Protein AF-A0A1G0FR93-F1 (afdb_monomer_lite)

Structure (mmCIF, N/CA/C/O backbone):
data_AF-A0A1G0FR93-F1
#
_entry.id   AF-A0A1G0FR93-F1
#
loop_
_atom_site.group_PDB
_atom_site.id
_atom_site.type_symbol
_atom_site.label_atom_id
_atom_site.label_alt_id
_atom_site.label_comp_id
_atom_site.label_asym_id
_atom_site.label_entity_id
_atom_site.label_seq_id
_atom_site.pdbx_PDB_ins_code
_atom_site.Cartn_x
_atom_site.Cartn_y
_atom_site.Cartn_z
_atom_site.occupancy
_atom_site.B_iso_or_equiv
_atom_site.auth_seq_id
_atom_site.auth_comp_id
_atom_site.auth_asym_id
_atom_site.auth_atom_id
_atom_site.pdbx_PDB_model_num
ATOM 1 N N . MET A 1 1 ? 31.145 -9.064 12.337 1.00 62.78 1 MET A N 1
ATOM 2 C CA . MET A 1 1 ? 29.944 -9.899 12.075 1.00 62.78 1 MET A CA 1
ATOM 3 C C . MET A 1 1 ? 29.143 -10.214 13.335 1.00 62.78 1 MET A C 1
ATOM 5 O O . MET A 1 1 ? 27.948 -9.971 13.305 1.00 62.78 1 MET A O 1
ATOM 9 N N . ARG A 1 2 ? 29.750 -10.694 14.437 1.00 75.44 2 ARG A N 1
ATOM 10 C CA . ARG A 1 2 ? 29.011 -10.956 15.695 1.00 75.44 2 ARG A CA 1
ATOM 11 C C . ARG A 1 2 ? 28.357 -9.707 16.305 1.00 75.44 2 ARG A C 1
ATOM 13 O O . ARG A 1 2 ? 27.237 -9.798 16.772 1.00 75.44 2 ARG A O 1
ATOM 20 N N . GLU A 1 3 ? 29.014 -8.553 16.221 1.00 90.69 3 GLU A N 1
ATOM 21 C CA . GLU A 1 3 ? 28.484 -7.273 16.723 1.00 90.69 3 GLU A CA 1
ATOM 22 C C . GLU A 1 3 ? 27.235 -6.800 15.961 1.00 90.69 3 GLU A C 1
ATOM 24 O O . GLU A 1 3 ? 26.210 -6.524 16.567 1.00 90.69 3 GLU A O 1
ATOM 29 N N . VAL A 1 4 ? 27.268 -6.798 14.623 1.00 89.69 4 VAL A N 1
ATOM 30 C CA . VAL A 1 4 ? 26.094 -6.432 13.804 1.00 89.69 4 VAL A CA 1
ATOM 31 C C . VAL A 1 4 ? 24.931 -7.404 14.034 1.00 89.69 4 VAL A C 1
ATOM 33 O O . VAL A 1 4 ? 23.785 -6.974 14.082 1.00 89.69 4 VAL A O 1
ATOM 36 N N . ALA A 1 5 ? 25.212 -8.698 14.222 1.00 90.56 5 ALA A N 1
ATOM 37 C CA . ALA A 1 5 ? 24.184 -9.672 14.592 1.00 90.56 5 ALA A CA 1
ATOM 38 C C . ALA A 1 5 ? 23.554 -9.342 15.958 1.00 90.56 5 ALA A C 1
ATOM 40 O O . ALA A 1 5 ? 22.337 -9.266 16.053 1.00 90.56 5 ALA A O 1
ATOM 41 N N . GLN A 1 6 ? 24.366 -9.023 16.972 1.00 92.88 6 GLN A N 1
ATOM 42 C CA . GLN A 1 6 ? 23.872 -8.585 18.285 1.00 92.88 6 GLN A CA 1
ATOM 43 C C . GLN A 1 6 ? 23.027 -7.307 18.198 1.00 92.88 6 GLN A C 1
ATOM 45 O O . GLN A 1 6 ? 22.008 -7.206 18.871 1.00 92.88 6 GLN A O 1
ATOM 50 N N . MET A 1 7 ? 23.406 -6.346 17.348 1.00 91.50 7 MET A N 1
ATOM 51 C CA . MET A 1 7 ? 22.608 -5.137 17.113 1.00 91.50 7 MET A CA 1
ATOM 52 C C . MET A 1 7 ? 21.258 -5.454 16.456 1.00 91.50 7 MET A C 1
ATOM 54 O O . MET A 1 7 ? 20.257 -4.822 16.780 1.00 91.50 7 MET A O 1
ATOM 58 N N . LEU A 1 8 ? 21.211 -6.427 15.539 1.00 92.38 8 LEU A N 1
ATOM 59 C CA . LEU A 1 8 ? 19.962 -6.886 14.926 1.00 92.38 8 LEU A CA 1
ATOM 60 C C . LEU A 1 8 ? 19.073 -7.627 15.935 1.00 92.38 8 LEU A C 1
ATOM 62 O O . LEU A 1 8 ? 17.860 -7.420 15.921 1.00 92.38 8 LEU A O 1
ATOM 66 N N . ASP A 1 9 ? 19.660 -8.417 16.836 1.00 92.56 9 ASP A N 1
ATOM 67 C CA . ASP A 1 9 ? 18.933 -9.087 17.921 1.00 92.56 9 ASP A CA 1
ATOM 68 C C . ASP A 1 9 ? 18.358 -8.063 18.915 1.00 92.56 9 ASP A C 1
ATOM 70 O O . ASP A 1 9 ? 17.181 -8.120 19.268 1.00 92.56 9 ASP A O 1
ATOM 74 N N . GLN A 1 10 ? 19.153 -7.059 19.301 1.00 93.69 10 GLN A N 1
ATOM 75 C CA . GLN A 1 10 ? 18.692 -5.933 20.120 1.00 93.69 10 GLN A CA 1
ATOM 76 C C . GLN A 1 10 ? 17.578 -5.143 19.428 1.00 93.69 10 GLN A C 1
ATOM 78 O O . GLN A 1 10 ? 16.599 -4.765 20.068 1.00 93.69 10 GLN A O 1
ATOM 83 N N . LEU A 1 11 ? 17.697 -4.904 18.120 1.00 92.94 11 LEU A N 1
ATOM 84 C CA . LEU A 1 11 ? 16.656 -4.242 17.342 1.00 92.94 11 LEU A CA 1
ATOM 85 C C . LEU A 1 11 ? 15.359 -5.065 17.349 1.00 92.94 11 LEU A C 1
ATOM 87 O O . LEU A 1 11 ? 14.284 -4.499 17.537 1.00 92.94 11 LEU A O 1
ATOM 91 N N . ALA A 1 12 ? 15.442 -6.387 17.181 1.00 93.19 12 ALA A N 1
ATOM 92 C CA . ALA A 1 12 ? 14.279 -7.269 17.230 1.00 93.19 12 ALA A CA 1
ATOM 93 C C . ALA A 1 12 ? 13.577 -7.223 18.598 1.00 93.19 12 ALA A C 1
ATOM 95 O O . ALA A 1 12 ? 12.352 -7.107 18.650 1.00 93.19 12 ALA A O 1
ATOM 96 N N . GLU A 1 13 ? 14.351 -7.235 19.683 1.00 94.31 13 GLU A N 1
ATOM 97 C CA . GLU A 1 13 ? 13.846 -7.121 21.052 1.00 94.31 13 GLU A CA 1
ATOM 98 C C . GLU A 1 13 ? 13.152 -5.770 21.295 1.00 94.31 13 GLU A C 1
ATOM 100 O O . GLU A 1 13 ? 12.023 -5.725 21.780 1.00 94.31 13 GLU A O 1
ATOM 105 N N . LEU A 1 14 ? 13.753 -4.657 20.860 1.00 95.44 14 LEU A N 1
ATOM 106 C CA . LEU A 1 14 ? 13.131 -3.328 20.954 1.00 95.44 14 LEU A CA 1
ATOM 107 C C . LEU A 1 14 ? 11.819 -3.240 20.161 1.00 95.44 14 LEU A C 1
ATOM 109 O O . LEU A 1 14 ? 10.853 -2.615 20.607 1.00 95.44 14 LEU A O 1
ATOM 113 N N . HIS A 1 15 ? 11.760 -3.876 18.989 1.00 93.44 15 HIS A N 1
ATOM 114 C CA . HIS A 1 15 ? 10.525 -3.973 18.217 1.00 93.44 15 HIS A CA 1
ATOM 115 C C . HIS A 1 15 ? 9.445 -4.770 18.964 1.00 93.44 15 HIS A C 1
ATOM 117 O O . HIS A 1 15 ? 8.297 -4.324 18.992 1.00 93.44 15 HIS A O 1
ATOM 123 N N . ALA A 1 16 ? 9.799 -5.892 19.598 1.00 93.88 16 ALA A N 1
ATOM 124 C CA . ALA A 1 16 ? 8.873 -6.700 20.391 1.00 93.88 16 ALA A CA 1
ATOM 125 C C . ALA A 1 16 ? 8.358 -5.943 21.628 1.00 93.88 16 ALA A C 1
ATOM 127 O O . ALA A 1 16 ? 7.154 -5.922 21.879 1.00 93.88 16 ALA A O 1
ATOM 128 N N . GLN A 1 17 ? 9.240 -5.244 22.348 1.00 94.56 17 GLN A N 1
ATOM 129 C CA . GLN A 1 17 ? 8.864 -4.400 23.487 1.00 94.56 17 GLN A CA 1
ATOM 130 C C . GLN A 1 17 ? 7.883 -3.300 23.079 1.00 94.56 17 GLN A C 1
ATOM 132 O O . GLN A 1 17 ? 6.877 -3.076 23.750 1.00 94.56 17 GLN A O 1
ATOM 137 N N . ARG A 1 18 ? 8.133 -2.634 21.946 1.00 95.56 18 ARG A N 1
ATOM 138 C CA . ARG A 1 18 ? 7.221 -1.614 21.418 1.00 95.56 18 ARG A CA 1
ATOM 139 C C . ARG A 1 18 ? 5.852 -2.199 21.066 1.00 95.56 18 ARG A C 1
ATOM 141 O O . ARG A 1 18 ? 4.838 -1.565 21.340 1.00 95.56 18 ARG A O 1
ATOM 148 N N . GLU A 1 19 ? 5.821 -3.379 20.449 1.00 94.44 19 GLU A N 1
ATOM 149 C CA . GLU A 1 19 ? 4.574 -4.079 20.113 1.00 94.44 19 GLU A CA 1
ATOM 150 C C . GLU A 1 19 ? 3.780 -4.450 21.376 1.00 94.44 19 GLU A C 1
ATOM 152 O O . GLU A 1 19 ? 2.570 -4.225 21.414 1.00 94.44 19 GLU A O 1
ATOM 157 N N . ALA A 1 20 ? 4.451 -4.925 22.430 1.00 94.94 20 ALA A N 1
ATOM 158 C CA . ALA A 1 20 ? 3.821 -5.221 23.717 1.00 94.94 20 ALA A CA 1
ATOM 159 C C . ALA A 1 20 ? 3.223 -3.965 24.374 1.00 94.94 20 ALA A C 1
ATOM 161 O O . ALA A 1 20 ? 2.045 -3.962 24.733 1.00 94.94 20 ALA A O 1
ATOM 162 N N . LEU A 1 21 ? 3.994 -2.875 24.452 1.00 95.56 21 LEU A N 1
ATOM 163 C CA . LEU A 1 21 ? 3.539 -1.604 25.029 1.00 95.56 21 LEU A CA 1
ATOM 164 C C . LEU A 1 21 ? 2.344 -1.012 24.273 1.00 95.56 21 LEU A C 1
ATOM 166 O O . LEU A 1 21 ? 1.405 -0.506 24.890 1.00 95.56 21 LEU A O 1
ATOM 170 N N . GLU A 1 22 ? 2.349 -1.077 22.940 1.00 94.31 22 GLU A N 1
ATOM 171 C CA . GLU A 1 22 ? 1.212 -0.607 22.145 1.00 94.31 22 GLU A CA 1
ATOM 172 C C . GLU A 1 22 ? -0.022 -1.499 22.358 1.00 94.31 22 GLU A C 1
ATOM 174 O O . GLU A 1 22 ? -1.134 -0.981 22.463 1.00 94.31 22 GLU A O 1
ATOM 179 N N . GLY A 1 23 ? 0.159 -2.815 22.510 1.00 93.38 23 GLY A N 1
ATOM 180 C CA . GLY A 1 23 ? -0.915 -3.739 22.878 1.00 93.38 23 GLY A CA 1
ATOM 181 C C . GLY A 1 23 ? -1.528 -3.432 24.251 1.00 93.38 23 GLY A C 1
ATOM 182 O O . GLY A 1 23 ? -2.751 -3.339 24.374 1.00 93.38 23 GLY A O 1
ATOM 183 N N . GLU A 1 24 ? -0.698 -3.204 25.272 1.00 94.62 24 GLU A N 1
ATOM 184 C CA . GLU A 1 24 ? -1.144 -2.823 26.621 1.00 94.62 24 GLU A CA 1
ATOM 185 C C . GLU A 1 24 ? -1.909 -1.498 26.613 1.00 94.62 24 GLU A C 1
ATOM 187 O O . GLU A 1 24 ? -3.010 -1.396 27.163 1.00 94.62 24 GLU A O 1
ATOM 192 N N . LYS A 1 25 ? -1.366 -0.489 25.929 1.00 93.50 25 LYS A N 1
ATOM 193 C CA . LYS A 1 25 ? -2.025 0.804 25.740 1.00 93.50 25 LYS A CA 1
ATOM 194 C C . LYS A 1 25 ? -3.393 0.636 25.075 1.00 93.50 25 LYS A C 1
ATOM 196 O O . LYS A 1 25 ? -4.371 1.202 25.559 1.00 93.50 25 LYS A O 1
ATOM 201 N N . GLN A 1 26 ? -3.493 -0.148 24.001 1.00 91.50 26 GLN A N 1
ATOM 202 C CA . GLN A 1 26 ? -4.771 -0.407 23.330 1.00 91.50 26 GLN A CA 1
ATOM 203 C C . GLN A 1 26 ? -5.771 -1.122 24.246 1.00 91.50 26 GLN A C 1
ATOM 205 O O . GLN A 1 26 ? -6.953 -0.776 24.240 1.00 91.50 26 GLN A O 1
ATOM 210 N N . ALA A 1 27 ? -5.321 -2.073 25.068 1.00 91.56 27 ALA A N 1
ATOM 211 C CA . ALA A 1 27 ? -6.174 -2.742 26.048 1.00 91.56 27 ALA A CA 1
ATOM 212 C C . ALA A 1 27 ? -6.704 -1.767 27.116 1.00 91.56 27 ALA A C 1
ATOM 214 O O . ALA A 1 27 ? -7.893 -1.795 27.442 1.00 91.56 27 ALA A O 1
ATOM 215 N N . LEU A 1 28 ? -5.853 -0.866 27.621 1.00 93.12 28 LEU A N 1
ATOM 216 C CA . LEU A 1 28 ? -6.254 0.179 28.568 1.00 93.12 28 LEU A CA 1
ATOM 217 C C . LEU A 1 28 ? -7.256 1.159 27.953 1.00 93.12 28 LEU A C 1
ATOM 219 O O . LEU A 1 28 ? -8.252 1.484 28.597 1.00 93.12 28 LEU A O 1
ATOM 223 N N . VAL A 1 29 ? -7.039 1.579 26.704 1.00 89.69 29 VAL A N 1
ATOM 224 C CA . VAL A 1 29 ? -7.983 2.436 25.969 1.00 89.69 29 VAL A CA 1
ATOM 225 C C . VAL A 1 29 ? -9.336 1.744 25.829 1.00 89.69 29 VAL A C 1
ATOM 227 O O . VAL A 1 29 ? -10.352 2.333 26.183 1.00 89.69 29 VAL A O 1
ATOM 230 N N . ARG A 1 30 ? -9.364 0.477 25.398 1.00 86.19 30 ARG A N 1
ATOM 231 C CA . ARG A 1 30 ? -10.615 -0.292 25.276 1.00 86.19 30 ARG A CA 1
ATOM 232 C C . ARG A 1 30 ? -11.353 -0.414 26.606 1.00 86.19 30 ARG A C 1
ATOM 234 O O . ARG A 1 30 ? -12.569 -0.303 26.632 1.00 86.19 30 ARG A O 1
ATOM 241 N N . ARG A 1 31 ? -10.629 -0.608 27.712 1.00 88.00 31 ARG A N 1
ATOM 242 C CA . ARG A 1 31 ? -11.224 -0.663 29.056 1.00 88.00 31 ARG A CA 1
ATOM 243 C C . ARG A 1 31 ? -11.760 0.694 29.522 1.00 88.00 31 ARG A C 1
ATOM 245 O O . ARG A 1 31 ? -12.711 0.729 30.296 1.00 88.00 31 ARG A O 1
ATOM 252 N N . ALA A 1 32 ? -11.134 1.791 29.101 1.00 90.44 32 ALA A N 1
ATOM 253 C CA . ALA A 1 32 ? -11.545 3.144 29.465 1.00 90.44 32 ALA A CA 1
ATOM 254 C C . ALA A 1 32 ? -12.802 3.612 28.714 1.00 90.44 32 ALA A C 1
ATOM 256 O O . ALA A 1 32 ? -13.482 4.515 29.195 1.00 90.44 32 ALA A O 1
ATOM 257 N N . ILE A 1 33 ? -13.116 3.015 27.559 1.00 88.44 33 ILE A N 1
ATOM 258 C CA . ILE A 1 33 ? -14.314 3.331 26.777 1.00 88.44 3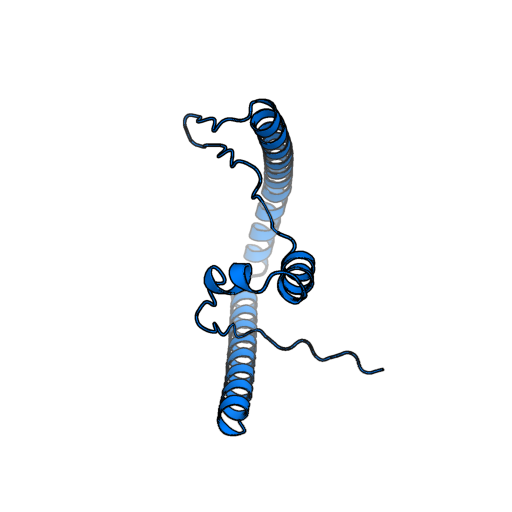3 ILE A CA 1
ATOM 259 C C . ILE A 1 33 ? -15.526 2.610 27.395 1.00 88.44 33 ILE A C 1
ATOM 261 O O . ILE A 1 33 ? -15.551 1.379 27.435 1.00 88.44 33 ILE A O 1
ATOM 265 N N . PRO A 1 34 ? -16.559 3.336 27.865 1.00 91.38 34 PRO A N 1
ATOM 266 C CA . PRO A 1 34 ? -17.794 2.714 28.330 1.00 91.38 34 PRO A CA 1
ATOM 267 C C . PRO A 1 34 ? -18.505 1.953 27.197 1.00 91.38 34 PRO A C 1
ATOM 269 O O . PRO A 1 34 ? -18.484 2.417 26.053 1.00 91.38 34 PRO A O 1
ATOM 272 N N . PRO A 1 35 ? -19.210 0.845 27.492 1.00 85.25 35 PRO A N 1
ATOM 273 C CA . PRO A 1 35 ? -19.868 0.023 26.472 1.00 85.25 35 PRO A CA 1
ATOM 274 C C . PRO A 1 35 ? -20.901 0.800 25.642 1.00 85.25 35 PRO A C 1
ATOM 276 O O . PRO A 1 35 ? -21.045 0.547 24.452 1.00 85.25 35 PRO A O 1
ATOM 279 N N . GLU A 1 36 ? -21.570 1.796 26.232 1.00 86.62 36 GLU A N 1
ATOM 280 C CA . GLU A 1 36 ? -22.512 2.669 25.516 1.00 86.62 36 GLU A CA 1
ATOM 281 C C . GLU A 1 36 ? -21.833 3.538 24.449 1.00 86.62 36 GLU A C 1
ATOM 283 O O . GLU A 1 36 ? -22.416 3.813 23.403 1.00 86.62 36 GLU A O 1
ATOM 288 N N . ILE A 1 37 ? -20.599 3.980 24.703 1.00 88.69 37 ILE A N 1
ATOM 289 C CA . ILE A 1 37 ? -19.829 4.775 23.743 1.00 88.69 37 ILE A CA 1
ATOM 290 C C . ILE A 1 37 ? -19.273 3.871 22.646 1.00 88.69 37 ILE A C 1
ATOM 292 O O . ILE A 1 37 ? -19.312 4.260 21.483 1.00 88.69 37 ILE A O 1
ATOM 296 N N . GLN A 1 38 ? -18.830 2.658 22.991 1.00 87.25 38 GLN A N 1
ATOM 297 C CA . GLN A 1 38 ? -18.402 1.674 21.996 1.00 87.25 38 GLN A CA 1
ATOM 298 C C . GLN A 1 38 ? -19.546 1.316 21.037 1.00 87.25 38 GLN A C 1
ATOM 300 O O . GLN A 1 38 ? -19.345 1.359 19.832 1.00 87.25 38 GLN A O 1
ATOM 305 N N . ALA A 1 39 ? -20.757 1.081 21.551 1.00 88.06 39 ALA A N 1
ATOM 306 C CA . ALA A 1 39 ? -21.925 0.804 20.714 1.00 88.06 39 ALA A CA 1
ATOM 307 C C . ALA A 1 39 ? -22.233 1.955 19.738 1.00 88.06 39 ALA A C 1
ATOM 309 O O . ALA A 1 39 ? -22.467 1.719 18.559 1.00 88.06 39 ALA A O 1
ATOM 310 N N . ARG A 1 40 ? -22.151 3.214 20.196 1.00 89.19 40 ARG A N 1
ATOM 311 C CA . ARG A 1 40 ? -22.326 4.382 19.312 1.00 89.19 40 ARG A CA 1
ATOM 312 C C . ARG A 1 40 ? -21.242 4.480 18.239 1.00 89.19 40 ARG A C 1
ATOM 314 O O . ARG A 1 40 ? -21.535 4.926 17.136 1.00 89.19 40 ARG A O 1
ATOM 321 N N . LEU A 1 41 ? -20.000 4.116 18.559 1.00 86.69 41 LEU A N 1
ATOM 322 C CA . LEU A 1 41 ? -18.912 4.075 17.579 1.00 86.69 41 LEU A CA 1
ATOM 323 C C . LEU A 1 41 ? -19.147 2.972 16.544 1.00 86.69 41 LEU A C 1
ATOM 325 O O . LEU A 1 41 ? -18.981 3.229 15.357 1.00 86.69 41 LEU A O 1
ATOM 329 N N . ASP A 1 42 ? -19.586 1.792 16.981 1.00 87.88 42 ASP A N 1
ATOM 330 C CA . ASP A 1 42 ? -19.887 0.665 16.097 1.00 87.88 42 ASP A CA 1
ATOM 331 C C . ASP A 1 42 ? -21.068 0.989 15.158 1.00 87.88 42 ASP A C 1
ATOM 333 O O . ASP A 1 42 ? -21.007 0.681 13.968 1.00 87.88 42 ASP A O 1
ATOM 337 N N . ASP A 1 43 ? -22.102 1.682 15.652 1.00 88.88 43 ASP A N 1
ATOM 338 C CA . ASP A 1 43 ? -23.232 2.156 14.840 1.00 88.88 43 ASP A CA 1
ATOM 339 C C . ASP A 1 43 ? -22.784 3.158 13.759 1.00 88.88 43 ASP A C 1
ATOM 341 O O . ASP A 1 43 ? -23.200 3.065 12.601 1.00 88.88 43 ASP A O 1
ATOM 345 N N . ILE A 1 44 ? -21.903 4.102 14.116 1.00 88.38 44 ILE A N 1
ATOM 346 C CA . ILE A 1 44 ? -21.317 5.061 13.166 1.00 88.38 44 ILE A CA 1
ATOM 347 C C . ILE A 1 44 ? -20.471 4.316 12.128 1.00 88.38 44 ILE A C 1
ATOM 349 O O . ILE A 1 44 ? -20.622 4.541 10.928 1.00 88.38 44 ILE A O 1
ATOM 353 N N . GLU A 1 45 ? -19.603 3.404 12.558 1.00 87.81 45 GLU A N 1
ATOM 354 C CA . GLU A 1 45 ? -18.762 2.623 11.650 1.00 87.81 45 GLU A CA 1
ATOM 355 C C . GLU A 1 45 ? -19.616 1.789 10.684 1.00 87.81 45 GLU A C 1
ATOM 357 O O . GLU A 1 45 ? -19.314 1.719 9.495 1.00 87.81 45 GLU A O 1
ATOM 362 N N . ALA A 1 46 ? -20.733 1.220 11.144 1.00 86.44 46 ALA A N 1
ATOM 363 C CA . ALA A 1 46 ? -21.669 0.495 10.290 1.00 86.44 46 ALA A CA 1
ATOM 364 C C . ALA A 1 46 ? -22.367 1.413 9.268 1.00 86.44 46 ALA A C 1
ATOM 366 O O . ALA A 1 46 ? -22.480 1.056 8.090 1.00 86.44 46 ALA A O 1
ATOM 367 N N . GLU A 1 47 ? -22.804 2.608 9.682 1.00 85.81 47 GLU A N 1
ATOM 368 C CA . GLU A 1 47 ? -23.455 3.575 8.790 1.00 85.81 47 GLU A CA 1
ATOM 369 C C . GLU A 1 47 ? -22.500 4.080 7.695 1.00 85.81 47 GLU A C 1
ATOM 371 O O . GLU A 1 47 ? -22.878 4.215 6.523 1.00 85.81 47 GLU A O 1
ATOM 376 N N . PHE A 1 48 ? -21.252 4.369 8.066 1.00 87.69 48 PHE A N 1
ATOM 377 C CA . PHE A 1 48 ? -20.265 4.948 7.161 1.00 87.69 48 PHE A CA 1
ATOM 378 C C . PHE A 1 48 ? -19.452 3.898 6.407 1.00 87.69 48 PHE A C 1
ATOM 380 O O . PHE A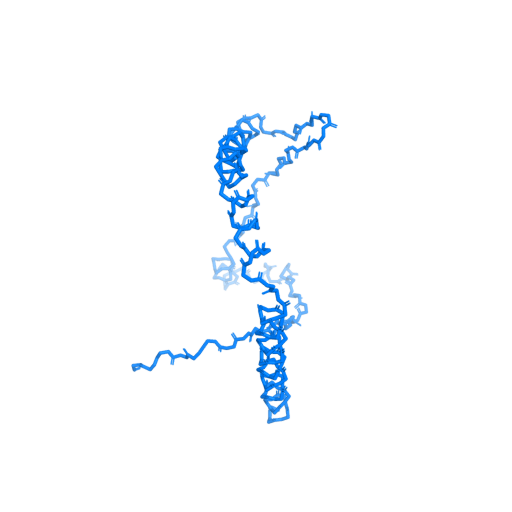 1 48 ? -19.048 4.172 5.279 1.00 87.69 48 PHE A O 1
ATOM 387 N N . GLY A 1 49 ? -19.286 2.689 6.941 1.00 80.31 49 GLY A N 1
ATOM 388 C CA . GLY A 1 49 ? -18.565 1.593 6.297 1.00 80.31 49 GLY A CA 1
ATOM 389 C C . GLY A 1 49 ? -19.179 1.209 4.953 1.00 80.31 49 GLY A C 1
ATOM 390 O O . GLY A 1 49 ? -18.464 1.083 3.960 1.00 80.31 49 GLY A O 1
ATOM 391 N N . GLY A 1 50 ? -20.512 1.132 4.867 1.00 80.62 50 GLY A N 1
ATOM 392 C CA . GLY A 1 50 ? -21.205 0.868 3.599 1.00 80.62 50 GLY A CA 1
ATOM 393 C C . GLY A 1 50 ? -21.030 1.991 2.566 1.00 80.62 50 GLY A C 1
ATOM 394 O O . GLY A 1 50 ? -20.780 1.729 1.388 1.00 80.62 50 GLY A O 1
ATOM 395 N N . LYS A 1 51 ? -21.105 3.255 3.007 1.00 83.81 51 LYS A N 1
ATOM 396 C CA . LYS A 1 51 ? -20.924 4.438 2.141 1.00 83.81 51 LYS A CA 1
ATOM 397 C C . LYS A 1 51 ? -19.474 4.562 1.660 1.00 83.81 51 LYS A C 1
ATOM 399 O O . LYS A 1 51 ? -19.235 4.840 0.485 1.00 83.81 51 LYS A O 1
ATOM 404 N N . ALA A 1 52 ? -18.517 4.314 2.550 1.00 84.25 52 ALA A N 1
ATOM 405 C CA . ALA A 1 52 ? -17.094 4.316 2.252 1.00 84.25 52 ALA A CA 1
ATOM 406 C C . ALA A 1 52 ? -16.726 3.175 1.297 1.00 84.25 52 ALA A C 1
ATOM 408 O O . ALA A 1 52 ? -16.031 3.419 0.319 1.00 84.25 52 ALA A O 1
ATOM 409 N N . ALA A 1 53 ? -17.254 1.964 1.500 1.00 85.75 53 ALA A N 1
ATO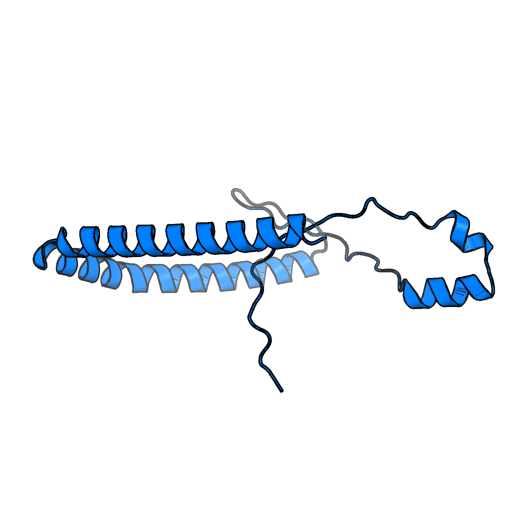M 410 C CA . ALA A 1 53 ? -17.003 0.827 0.614 1.00 85.75 53 ALA A CA 1
ATOM 411 C C . ALA A 1 53 ? -17.466 1.094 -0.830 1.00 85.75 53 ALA A C 1
ATOM 413 O O . ALA A 1 53 ? -16.738 0.801 -1.784 1.00 85.75 53 ALA A O 1
ATOM 414 N N . ALA A 1 54 ? -18.644 1.704 -1.001 1.00 87.44 54 ALA A N 1
ATOM 415 C CA . ALA A 1 54 ? -19.138 2.102 -2.318 1.00 87.44 54 ALA A CA 1
ATOM 416 C C . ALA A 1 54 ? -18.243 3.175 -2.968 1.00 87.44 54 ALA A C 1
ATOM 418 O O . ALA A 1 54 ? -17.913 3.073 -4.150 1.00 87.44 54 ALA A O 1
ATOM 419 N N . ALA A 1 55 ? -17.808 4.180 -2.201 1.00 90.88 55 ALA A N 1
ATOM 420 C CA . ALA A 1 55 ? -16.889 5.206 -2.687 1.00 90.88 55 ALA A CA 1
ATOM 421 C C . ALA A 1 55 ? -15.525 4.618 -3.088 1.00 90.88 55 ALA A C 1
ATOM 423 O O . ALA A 1 55 ? -15.043 4.918 -4.177 1.00 90.88 55 ALA A O 1
ATOM 424 N N . THR A 1 56 ? -14.945 3.736 -2.269 1.00 92.50 56 THR A N 1
ATOM 425 C CA . THR A 1 56 ? -13.684 3.034 -2.561 1.00 92.50 56 THR A CA 1
ATOM 426 C C . THR A 1 56 ? -13.789 2.219 -3.843 1.00 92.50 56 THR A C 1
ATOM 428 O O . THR A 1 56 ? -12.951 2.369 -4.726 1.00 92.50 56 THR A O 1
ATOM 431 N N . THR A 1 57 ? -14.862 1.440 -4.005 1.00 92.56 57 THR A N 1
ATOM 432 C CA . THR A 1 57 ? -15.093 0.644 -5.225 1.00 92.56 57 THR A CA 1
ATOM 433 C C . THR A 1 57 ? -15.151 1.535 -6.470 1.00 92.56 57 THR A C 1
ATOM 435 O O . THR A 1 57 ? -14.540 1.232 -7.495 1.00 92.56 57 THR A O 1
ATOM 438 N N . ASN A 1 58 ? -15.851 2.670 -6.382 1.00 93.94 58 ASN A N 1
ATOM 439 C CA . ASN A 1 58 ? -15.943 3.628 -7.483 1.00 93.94 58 ASN A CA 1
ATOM 440 C C . ASN A 1 58 ? -14.592 4.291 -7.793 1.00 93.94 58 ASN A C 1
ATOM 442 O O . ASN A 1 58 ? -14.266 4.483 -8.965 1.00 93.94 58 ASN A O 1
ATOM 446 N N . ILE A 1 59 ? -13.805 4.625 -6.765 1.00 94.44 59 ILE A N 1
ATOM 447 C CA . ILE A 1 59 ? -12.452 5.176 -6.918 1.00 94.44 59 ILE A CA 1
ATOM 448 C C . ILE A 1 59 ? -11.557 4.165 -7.633 1.00 94.44 59 ILE A C 1
ATOM 450 O O . ILE A 1 59 ? -10.950 4.511 -8.640 1.00 94.44 59 ILE A O 1
ATOM 454 N N . GLU A 1 60 ? -11.520 2.914 -7.178 1.00 94.44 60 GLU A N 1
ATOM 455 C CA . GLU A 1 60 ? -10.695 1.862 -7.778 1.00 94.44 60 GLU A CA 1
ATOM 456 C C . GLU A 1 60 ? -11.067 1.604 -9.244 1.00 94.44 60 GLU A C 1
ATOM 458 O O . GLU A 1 60 ? -10.190 1.529 -10.111 1.00 94.44 60 GLU A O 1
ATOM 463 N N . ALA A 1 61 ? -12.367 1.534 -9.549 1.00 95.12 61 ALA A N 1
ATOM 464 C CA . ALA A 1 61 ? -12.857 1.369 -10.915 1.00 95.12 61 ALA A CA 1
ATOM 465 C C . ALA A 1 61 ? -12.467 2.555 -11.817 1.00 95.12 61 ALA A C 1
ATOM 467 O O . ALA A 1 61 ? -12.037 2.367 -12.964 1.00 95.12 61 ALA A O 1
ATOM 468 N N . LEU A 1 62 ? -12.579 3.782 -11.301 1.00 95.56 62 LEU A N 1
ATOM 469 C CA . LEU A 1 62 ? -12.191 4.987 -12.025 1.00 95.56 62 LEU A CA 1
ATOM 470 C C . LEU A 1 62 ? -10.673 5.055 -12.226 1.00 95.56 62 LEU A C 1
ATOM 472 O O . LEU A 1 62 ? -10.221 5.346 -13.330 1.00 95.56 62 LEU A O 1
ATOM 476 N N . GLU A 1 63 ? -9.872 4.727 -11.214 1.00 94.50 63 GLU A N 1
ATOM 477 C CA . GLU A 1 63 ? -8.415 4.670 -11.326 1.00 94.50 63 GLU A CA 1
ATOM 478 C C . GLU A 1 63 ? -7.952 3.631 -12.348 1.00 94.50 63 GLU A C 1
ATOM 480 O O . GLU A 1 63 ? -7.043 3.904 -13.133 1.00 94.50 63 GLU A O 1
ATOM 485 N N . ALA A 1 64 ? -8.567 2.446 -12.369 1.00 93.75 64 ALA A N 1
ATOM 486 C CA . ALA A 1 64 ? -8.269 1.419 -13.364 1.00 93.75 64 ALA A CA 1
ATOM 487 C C . ALA A 1 64 ? -8.581 1.907 -14.789 1.00 93.75 64 ALA A C 1
ATOM 489 O O . ALA A 1 64 ? -7.788 1.708 -15.718 1.00 93.75 64 ALA A O 1
ATOM 490 N N . SER A 1 65 ? -9.703 2.612 -14.946 1.00 93.38 65 SER A N 1
ATOM 491 C CA . SER A 1 65 ? -10.108 3.217 -16.216 1.00 93.38 65 SER A CA 1
ATOM 492 C C . SER A 1 65 ? -9.140 4.322 -16.649 1.00 93.38 65 SER A C 1
ATOM 494 O O . SER A 1 65 ? -8.690 4.323 -17.794 1.00 93.38 65 SER A O 1
ATOM 496 N N . ILE A 1 66 ? -8.744 5.211 -15.729 1.00 93.62 66 ILE A N 1
ATOM 497 C CA . ILE A 1 66 ? -7.753 6.269 -15.974 1.00 93.62 66 ILE A CA 1
ATOM 498 C C . ILE A 1 66 ? -6.415 5.654 -16.383 1.00 93.62 66 ILE A C 1
ATOM 500 O O . ILE A 1 66 ? -5.862 6.054 -17.400 1.00 93.62 66 ILE A O 1
ATOM 504 N N . LYS A 1 67 ? -5.912 4.645 -15.658 1.00 91.94 67 LYS A N 1
ATOM 505 C CA . LYS A 1 67 ? -4.654 3.955 -15.999 1.00 91.94 67 LYS A CA 1
ATOM 506 C C . LYS A 1 67 ? -4.699 3.398 -17.422 1.00 91.94 67 LYS A C 1
ATOM 508 O O . LYS A 1 67 ? -3.774 3.630 -18.196 1.00 91.94 67 LYS A O 1
ATOM 513 N N . THR A 1 68 ? -5.787 2.719 -17.783 1.00 92.00 68 THR A N 1
ATOM 514 C CA . THR A 1 68 ? -5.970 2.146 -19.126 1.00 92.00 68 THR A CA 1
ATOM 515 C C . THR A 1 68 ? -6.018 3.235 -20.201 1.00 92.00 68 THR A C 1
ATOM 517 O O . THR A 1 68 ? -5.310 3.144 -21.203 1.00 92.00 68 THR A O 1
ATOM 520 N N . ALA A 1 69 ? -6.794 4.298 -19.976 1.00 90.81 69 ALA A N 1
ATOM 521 C CA . ALA A 1 69 ? -6.920 5.413 -20.910 1.00 90.81 69 ALA A CA 1
ATOM 522 C C . ALA A 1 69 ? -5.602 6.189 -21.078 1.00 90.81 69 ALA A C 1
ATOM 524 O O . ALA A 1 69 ? -5.214 6.504 -22.200 1.00 90.81 69 ALA A O 1
ATOM 525 N N . THR A 1 70 ? -4.875 6.455 -19.991 1.00 91.94 70 THR A N 1
ATOM 526 C CA . THR A 1 70 ? -3.570 7.131 -20.022 1.00 91.94 70 THR A CA 1
ATOM 527 C C . THR A 1 70 ? -2.511 6.282 -20.724 1.00 91.94 70 THR A C 1
ATOM 529 O O . THR A 1 70 ? -1.703 6.819 -21.479 1.00 91.94 70 THR A O 1
ATOM 532 N N . LEU A 1 71 ? -2.524 4.956 -20.540 1.00 91.00 71 LEU A N 1
ATOM 533 C CA . LEU A 1 71 ? -1.646 4.052 -21.289 1.00 91.00 71 LEU A CA 1
ATOM 534 C C . LEU A 1 71 ? -1.945 4.072 -22.792 1.00 91.00 71 LEU A C 1
ATOM 536 O O . LEU A 1 71 ? -1.003 4.110 -23.579 1.00 91.00 71 LEU A O 1
ATOM 540 N N . ALA A 1 72 ? -3.225 4.084 -23.181 1.00 89.69 72 ALA A N 1
ATOM 541 C CA . ALA A 1 72 ? -3.639 4.172 -24.582 1.00 89.69 72 ALA A CA 1
ATOM 542 C C . ALA A 1 72 ? -3.313 5.537 -25.214 1.00 89.69 72 ALA A C 1
ATOM 544 O O . ALA A 1 72 ? -2.935 5.597 -26.380 1.00 89.69 72 ALA A O 1
ATOM 545 N N . HIS A 1 73 ? -3.430 6.623 -24.444 1.00 90.94 73 HIS A N 1
ATOM 546 C CA . HIS A 1 73 ? -3.083 7.971 -24.893 1.00 90.94 73 HIS A CA 1
ATOM 547 C C . HIS A 1 73 ? -1.562 8.161 -25.031 1.00 90.94 73 HIS A C 1
ATOM 549 O O . HIS A 1 73 ? -1.111 8.903 -25.899 1.00 90.94 73 HIS A O 1
ATOM 555 N N . GLY A 1 74 ? -0.759 7.507 -24.187 1.00 89.06 74 GLY A N 1
ATOM 556 C CA . GLY A 1 74 ? 0.702 7.550 -24.290 1.00 89.06 74 GLY A CA 1
ATOM 557 C C . GLY A 1 74 ? 1.351 8.846 -23.793 1.00 89.06 74 GLY A C 1
ATOM 558 O O . GLY A 1 74 ? 2.532 9.066 -24.045 1.00 89.06 74 GLY A O 1
ATOM 559 N N . GLU A 1 75 ? 0.610 9.706 -23.091 1.00 90.06 75 GLU A N 1
ATOM 560 C CA . GLU A 1 75 ? 1.100 10.983 -22.563 1.00 90.06 75 GLU A CA 1
ATOM 561 C C . GLU A 1 75 ? 0.539 11.253 -21.161 1.00 90.06 75 GLU A C 1
ATOM 563 O O . GLU A 1 75 ? -0.451 10.658 -20.735 1.00 90.06 75 GLU A O 1
ATOM 568 N N . THR A 1 76 ? 1.192 12.148 -20.414 1.00 93.12 76 THR A N 1
ATOM 569 C CA . THR A 1 76 ? 0.723 12.552 -19.081 1.00 93.12 76 THR A CA 1
ATOM 570 C C . THR A 1 76 ? -0.519 13.428 -19.199 1.00 93.12 76 THR A C 1
ATOM 572 O O . THR A 1 76 ? -0.483 14.467 -19.855 1.00 93.12 76 THR A O 1
ATOM 575 N N . VAL A 1 77 ? -1.587 13.059 -18.493 1.00 92.69 77 VAL A N 1
ATOM 576 C CA . VAL A 1 77 ? -2.861 13.793 -18.489 1.00 92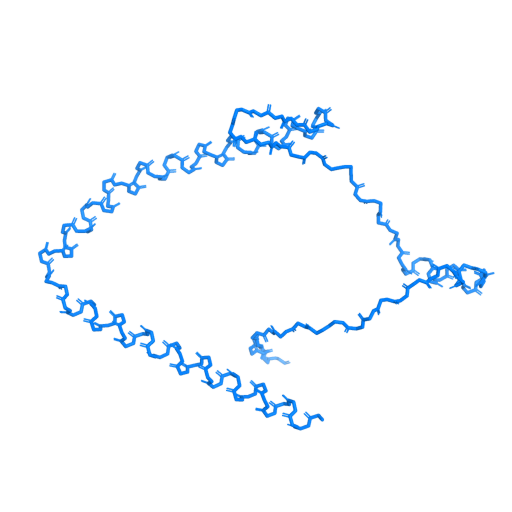.69 77 VAL A CA 1
ATOM 577 C C . VAL A 1 77 ? -3.063 14.463 -17.131 1.00 92.69 77 VAL A C 1
ATOM 579 O O . VAL A 1 77 ? -2.852 13.843 -16.088 1.00 92.69 77 VAL A O 1
ATOM 582 N N . ARG A 1 78 ? -3.481 15.733 -17.125 1.00 94.19 78 ARG A N 1
ATOM 583 C CA . ARG A 1 78 ? -3.747 16.510 -15.904 1.00 94.19 78 ARG A CA 1
ATOM 584 C C . ARG A 1 78 ? -5.219 16.890 -15.809 1.00 94.19 78 ARG A C 1
ATOM 586 O O . ARG A 1 78 ? -5.786 17.404 -16.766 1.00 94.19 78 ARG A O 1
ATOM 593 N N . GLY A 1 79 ? -5.808 16.664 -14.642 1.00 91.81 79 GLY A N 1
ATOM 594 C CA . GLY A 1 79 ? -7.101 17.208 -14.240 1.00 91.81 79 GLY A CA 1
ATOM 595 C C . GLY A 1 79 ? -6.937 18.327 -13.210 1.00 91.81 79 GLY A C 1
ATOM 596 O O . GLY A 1 79 ? -5.825 18.728 -12.873 1.00 91.81 79 GLY A O 1
ATOM 597 N N . ALA A 1 80 ? -8.057 18.813 -12.676 1.00 91.00 80 ALA A N 1
ATOM 598 C CA . ALA A 1 80 ? -8.063 19.919 -11.716 1.00 91.00 80 ALA A CA 1
ATOM 599 C C . ALA A 1 80 ? -7.442 19.566 -10.347 1.00 91.00 80 ALA A C 1
ATOM 601 O O . ALA A 1 80 ? -6.895 20.445 -9.690 1.00 91.00 80 ALA A O 1
ATOM 602 N N . GLY A 1 81 ? -7.520 18.298 -9.920 1.00 90.25 81 GLY A N 1
ATOM 603 C CA . GLY A 1 81 ? -6.999 17.838 -8.621 1.00 90.25 81 GLY A CA 1
ATOM 604 C C . GLY A 1 81 ? -6.010 16.669 -8.681 1.00 90.25 81 GLY A C 1
ATOM 605 O O . GLY A 1 81 ? -5.341 16.393 -7.692 1.00 90.25 81 GLY A O 1
ATOM 606 N N . PHE A 1 82 ? -5.889 15.992 -9.827 1.00 92.94 82 PHE A N 1
ATOM 607 C CA . PHE A 1 82 ? -5.030 14.817 -10.004 1.00 92.94 82 PHE A CA 1
ATOM 608 C C . PHE A 1 82 ? -4.333 14.849 -11.362 1.00 92.94 82 PHE A C 1
ATOM 610 O O . PHE A 1 82 ? -4.825 15.458 -12.311 1.00 92.94 82 PHE A O 1
ATOM 617 N N . GLN A 1 83 ? -3.207 14.148 -11.472 1.00 92.69 83 GLN A N 1
ATOM 618 C CA . GLN A 1 83 ? -2.536 13.903 -12.746 1.00 92.69 83 GLN A CA 1
ATOM 619 C C . GLN A 1 83 ? -2.192 12.422 -12.893 1.00 92.69 83 GLN A C 1
ATOM 621 O O . GLN A 1 83 ? -1.717 11.790 -11.950 1.00 92.69 83 GLN A O 1
ATOM 626 N N . ALA A 1 84 ? -2.406 11.886 -14.090 1.00 92.44 84 ALA A N 1
ATOM 627 C CA . ALA A 1 84 ? -1.981 10.553 -14.476 1.00 92.44 84 ALA A CA 1
ATOM 628 C C . ALA A 1 84 ? -0.668 10.679 -15.254 1.00 92.44 84 ALA A C 1
ATOM 630 O O . ALA A 1 84 ? -0.653 11.114 -16.407 1.00 92.44 84 ALA A O 1
ATOM 631 N N . VAL A 1 85 ? 0.445 10.352 -14.596 1.00 92.50 85 VAL A N 1
ATOM 632 C CA . VAL A 1 85 ? 1.785 10.480 -15.179 1.00 92.50 85 VAL A CA 1
ATOM 633 C C . VAL A 1 85 ? 2.095 9.247 -16.014 1.00 92.50 85 VAL A C 1
ATOM 635 O O . VAL A 1 85 ? 2.297 8.153 -15.482 1.00 92.50 85 VAL A O 1
ATOM 638 N N . TRP A 1 86 ? 2.159 9.436 -17.327 1.00 93.38 86 TRP A N 1
ATOM 639 C CA . TRP A 1 86 ? 2.620 8.399 -18.234 1.00 93.38 86 TRP A CA 1
ATOM 640 C C . TRP A 1 86 ? 4.143 8.395 -18.276 1.00 93.38 86 TRP A C 1
ATOM 642 O O . TRP A 1 86 ? 4.774 9.414 -18.562 1.00 93.38 86 TRP A O 1
ATOM 652 N N . ASN A 1 87 ? 4.730 7.233 -18.009 1.00 87.44 87 ASN A N 1
ATOM 653 C CA . ASN A 1 87 ? 6.157 7.010 -18.154 1.00 87.44 87 ASN A CA 1
ATOM 654 C C . ASN A 1 87 ? 6.378 6.028 -19.295 1.00 8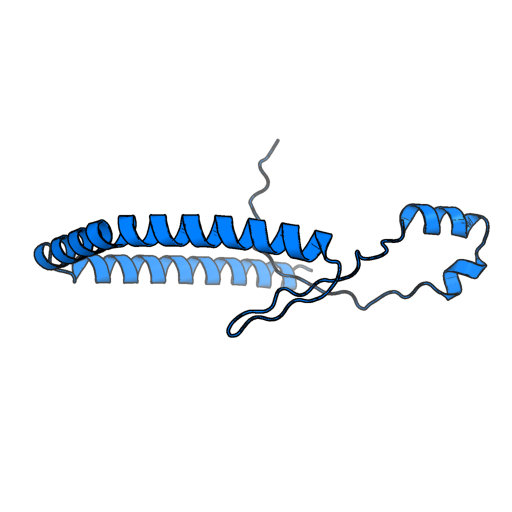7.44 87 ASN A C 1
ATOM 656 O O . ASN A 1 87 ? 5.773 4.954 -19.324 1.00 87.44 87 ASN A O 1
ATOM 660 N N . LYS A 1 88 ? 7.293 6.368 -20.203 1.00 85.81 88 LYS A N 1
ATOM 661 C CA . LYS A 1 88 ? 7.750 5.428 -21.223 1.00 85.81 88 LYS A CA 1
ATOM 662 C C . LYS A 1 88 ? 8.301 4.183 -20.526 1.00 85.81 88 LYS A C 1
ATOM 664 O O . LYS A 1 88 ? 9.104 4.302 -19.598 1.00 85.81 88 LYS A O 1
ATOM 669 N N . GLY A 1 89 ? 7.868 3.004 -20.977 1.00 82.19 89 GLY A N 1
ATOM 670 C CA . GLY A 1 89 ? 8.326 1.725 -20.435 1.00 82.19 89 GLY A CA 1
ATOM 671 C C . GLY A 1 89 ? 9.851 1.688 -20.331 1.00 82.19 89 GLY A C 1
ATOM 672 O O . GLY A 1 89 ? 10.557 2.057 -21.274 1.00 82.19 89 GLY A O 1
ATOM 673 N N . ARG A 1 90 ? 10.364 1.292 -19.162 1.00 81.25 90 ARG A N 1
ATOM 674 C CA . ARG A 1 90 ? 11.805 1.274 -18.911 1.00 81.25 90 ARG A CA 1
ATOM 675 C C . ARG A 1 90 ? 12.457 0.253 -19.835 1.00 81.25 90 ARG A C 1
ATOM 677 O O . ARG A 1 90 ? 12.101 -0.922 -19.805 1.00 81.25 90 ARG A O 1
ATOM 684 N N . GLN A 1 91 ? 13.450 0.689 -20.603 1.00 75.88 91 GLN A N 1
ATOM 685 C CA . GLN A 1 91 ? 14.324 -0.236 -21.310 1.00 75.88 91 GLN A CA 1
ATOM 686 C C . GLN A 1 91 ? 15.155 -0.988 -20.265 1.00 75.88 91 GLN A C 1
ATOM 688 O O . GLN A 1 91 ? 16.033 -0.417 -19.615 1.00 75.88 91 GLN A O 1
ATOM 693 N N . ALA A 1 92 ? 14.811 -2.253 -20.043 1.00 82.50 92 ALA A N 1
ATOM 694 C CA . ALA A 1 92 ? 15.580 -3.157 -19.208 1.00 82.50 92 ALA A CA 1
ATOM 695 C C . ALA A 1 92 ? 16.575 -3.903 -20.098 1.00 82.50 92 ALA A C 1
ATOM 697 O O . ALA A 1 92 ? 16.196 -4.477 -21.116 1.00 82.50 92 ALA A O 1
ATOM 698 N N . TRP A 1 93 ? 17.844 -3.867 -19.716 1.00 82.19 93 TRP A N 1
ATOM 699 C CA . TRP A 1 93 ? 18.880 -4.670 -20.349 1.00 82.19 93 TRP A CA 1
ATOM 700 C C . TRP A 1 93 ? 18.987 -6.003 -19.615 1.00 82.19 93 TRP A C 1
ATOM 702 O O . TRP A 1 93 ? 18.939 -6.032 -18.383 1.00 82.19 93 TRP A O 1
ATOM 712 N N . ASP A 1 94 ? 19.147 -7.096 -20.358 1.00 85.31 94 ASP A N 1
ATOM 713 C CA . ASP A 1 94 ? 19.478 -8.389 -19.767 1.00 85.31 94 ASP A CA 1
ATOM 714 C C . ASP A 1 94 ? 20.953 -8.389 -19.349 1.00 85.31 94 ASP A C 1
ATOM 716 O O . ASP A 1 94 ? 21.854 -8.651 -20.148 1.00 85.31 94 ASP A O 1
ATOM 720 N N . SER A 1 95 ? 21.202 -8.075 -18.077 1.00 85.88 95 SER A N 1
ATOM 721 C CA . SER A 1 95 ? 22.550 -8.044 -17.507 1.00 85.88 95 SER A CA 1
ATOM 722 C C . SER A 1 95 ? 23.273 -9.386 -17.621 1.00 85.88 95 SER A C 1
ATOM 724 O O . SER A 1 95 ? 24.496 -9.400 -17.747 1.00 85.88 95 SER A O 1
ATOM 726 N N . LYS A 1 96 ? 22.548 -10.514 -17.587 1.00 85.12 96 LYS A N 1
ATOM 727 C CA . LYS A 1 96 ? 23.151 -11.846 -17.717 1.00 85.12 96 LYS A CA 1
ATOM 728 C C . LYS A 1 96 ? 23.617 -12.071 -19.151 1.00 85.12 96 LYS A C 1
ATOM 730 O O . LYS A 1 96 ? 24.766 -12.454 -19.353 1.00 85.12 96 LYS A O 1
ATOM 735 N N . GLY A 1 97 ? 22.759 -11.770 -20.125 1.00 88.06 97 GLY A N 1
ATOM 736 C CA . GLY A 1 97 ? 23.104 -11.811 -21.545 1.00 88.06 97 GLY A CA 1
ATOM 737 C C . GLY A 1 97 ? 24.273 -10.887 -21.895 1.00 88.06 97 GLY A C 1
ATOM 738 O O . GLY A 1 97 ? 25.216 -11.317 -22.552 1.00 88.06 97 GLY A O 1
ATOM 739 N N . LEU A 1 98 ? 24.274 -9.651 -21.386 1.00 87.69 98 LEU A N 1
ATOM 740 C CA . LEU A 1 98 ? 25.381 -8.707 -21.587 1.00 87.69 98 LEU A CA 1
ATOM 741 C C . LEU A 1 98 ? 26.694 -9.176 -20.953 1.00 87.69 98 LEU A C 1
ATOM 743 O O . LEU A 1 98 ? 27.758 -8.957 -21.524 1.00 87.69 98 LEU A O 1
ATOM 747 N N . THR A 1 99 ? 26.627 -9.823 -19.789 1.00 86.94 99 THR A N 1
ATOM 748 C CA . THR A 1 99 ? 27.818 -10.372 -19.129 1.00 86.94 99 THR A CA 1
ATOM 749 C C . THR A 1 99 ? 28.385 -11.548 -19.926 1.00 86.94 99 THR A C 1
ATOM 751 O O . THR A 1 99 ? 29.589 -11.595 -20.130 1.00 86.94 99 THR A O 1
ATOM 754 N N . ALA A 1 100 ? 27.538 -12.438 -20.456 1.00 89.31 100 ALA A N 1
ATOM 755 C CA . ALA A 1 100 ? 27.975 -13.521 -21.344 1.00 89.31 100 ALA A CA 1
ATOM 756 C C . ALA A 1 100 ? 28.541 -12.996 -22.680 1.00 89.31 100 ALA A C 1
ATOM 758 O O . ALA A 1 100 ? 29.498 -13.541 -23.219 1.00 89.31 100 ALA A O 1
ATOM 759 N N . TYR A 1 101 ? 27.980 -11.909 -23.219 1.00 90.62 101 TYR A N 1
ATOM 760 C CA . TYR A 1 101 ? 28.516 -11.255 -24.416 1.00 90.62 101 TYR A CA 1
ATOM 761 C C . TYR A 1 101 ? 29.920 -10.680 -24.173 1.00 90.62 101 TYR A C 1
ATOM 763 O O . TYR A 1 101 ? 30.792 -10.795 -25.040 1.00 90.62 101 TYR A O 1
ATOM 771 N N . ALA A 1 102 ? 30.158 -10.136 -22.975 1.00 90.12 102 ALA A N 1
ATOM 772 C CA . ALA A 1 102 ? 31.443 -9.571 -22.578 1.00 90.12 102 ALA A CA 1
ATOM 773 C C . ALA A 1 102 ? 32.598 -10.591 -22.573 1.00 90.12 102 ALA A C 1
ATOM 775 O O . ALA A 1 102 ? 33.744 -10.177 -22.729 1.00 90.12 102 ALA A O 1
ATOM 776 N N . ASP A 1 103 ? 32.320 -11.899 -22.486 1.00 89.94 103 ASP A N 1
ATOM 777 C CA . ASP A 1 103 ? 33.347 -12.949 -22.601 1.00 89.94 103 ASP A CA 1
ATOM 778 C C . ASP A 1 103 ? 34.029 -12.939 -23.981 1.00 89.94 103 ASP A C 1
ATOM 780 O O . ASP A 1 103 ? 35.218 -13.225 -24.106 1.00 89.94 103 ASP A O 1
ATOM 784 N N . SER A 1 104 ? 33.270 -12.585 -25.022 1.00 92.31 104 SER A N 1
ATOM 785 C CA . SER A 1 104 ? 33.755 -12.467 -26.405 1.00 92.31 104 SER A CA 1
ATOM 786 C C . SER A 1 104 ? 34.087 -11.030 -26.820 1.00 92.31 104 SER A C 1
ATOM 788 O O . SER A 1 104 ? 34.809 -10.836 -27.795 1.00 92.31 104 SER A O 1
ATOM 790 N N . HIS A 1 105 ? 33.582 -10.042 -26.076 1.00 89.94 105 HIS A N 1
ATOM 791 C CA . HIS A 1 105 ? 33.706 -8.609 -26.358 1.00 89.94 105 HIS A CA 1
ATOM 792 C C . HIS A 1 105 ? 33.998 -7.818 -25.062 1.00 89.94 105 HIS A C 1
ATOM 794 O O . HIS A 1 105 ? 33.107 -7.148 -24.514 1.00 89.94 105 HIS A O 1
ATOM 800 N N . PRO A 1 106 ? 35.233 -7.895 -24.522 1.00 88.31 106 PRO A N 1
ATOM 801 C CA . PRO A 1 106 ? 35.592 -7.281 -23.241 1.00 88.31 106 PRO A CA 1
ATOM 802 C C . PRO A 1 106 ? 35.486 -5.751 -23.233 1.00 88.31 106 PRO A C 1
ATOM 804 O O . PRO A 1 106 ? 35.381 -5.146 -22.165 1.00 88.31 106 PRO A O 1
ATOM 807 N N . GLU A 1 107 ? 35.477 -5.104 -24.402 1.00 90.88 107 GLU A N 1
ATOM 808 C CA . GLU A 1 107 ? 35.331 -3.656 -24.552 1.00 90.88 107 GLU A CA 1
ATOM 809 C C . GLU A 1 107 ? 34.031 -3.114 -23.947 1.00 90.88 107 GLU A C 1
ATOM 811 O O . GLU A 1 107 ? 33.960 -1.935 -23.610 1.00 90.88 107 GLU A O 1
ATOM 816 N N . VAL A 1 108 ? 33.011 -3.955 -23.757 1.00 87.69 108 VAL A N 1
ATOM 817 C CA . VAL A 1 108 ? 31.745 -3.557 -23.125 1.00 87.69 108 VAL A CA 1
ATOM 818 C C . VAL A 1 108 ? 31.917 -3.311 -21.619 1.00 87.69 108 VAL A C 1
ATOM 820 O O . VAL A 1 108 ? 31.203 -2.490 -21.038 1.00 87.69 108 VAL A O 1
ATOM 823 N N . LEU A 1 109 ? 32.899 -3.954 -20.975 1.00 84.31 109 LEU A N 1
ATOM 824 C CA . LEU A 1 109 ? 33.124 -3.846 -19.529 1.00 84.31 109 LEU A CA 1
ATOM 825 C C . LEU A 1 109 ? 33.510 -2.429 -19.086 1.00 84.31 109 LEU A C 1
ATOM 827 O O . LEU A 1 109 ? 33.171 -2.042 -17.971 1.00 84.31 109 LEU A O 1
ATOM 831 N N . GLN A 1 110 ? 34.135 -1.624 -19.955 1.00 88.00 110 GLN A N 1
ATOM 832 C CA . GLN A 1 110 ? 34.493 -0.231 -19.641 1.00 88.00 110 GLN A CA 1
ATOM 833 C C . GLN A 1 110 ? 33.266 0.663 -19.381 1.00 88.00 110 GLN A C 1
ATOM 835 O O . GLN A 1 110 ? 33.379 1.715 -18.755 1.00 88.00 110 GLN A O 1
ATOM 840 N N . PHE A 1 111 ? 32.087 0.252 -19.861 1.00 86.25 111 PHE A N 1
ATOM 841 C CA . PHE A 1 111 ? 30.830 0.979 -19.690 1.00 86.25 111 PHE A CA 1
ATOM 842 C C . PHE A 1 111 ? 30.008 0.481 -18.493 1.00 86.25 111 PHE A C 1
ATOM 844 O O . PHE A 1 111 ? 28.982 1.083 -18.160 1.00 86.25 111 PHE A O 1
ATOM 851 N N . ARG A 1 112 ? 30.438 -0.598 -17.822 1.00 86.12 112 ARG A N 1
ATOM 852 C CA . ARG A 1 112 ? 29.781 -1.105 -16.614 1.00 86.12 112 ARG A CA 1
ATOM 853 C C . ARG A 1 112 ? 30.014 -0.124 -15.465 1.00 86.12 112 ARG A C 1
ATOM 855 O O . ARG A 1 112 ? 31.146 0.142 -15.078 1.00 86.12 112 ARG A O 1
ATOM 862 N N . LYS A 1 113 ? 28.923 0.374 -14.881 1.00 83.12 113 LYS A N 1
ATOM 863 C CA . LYS A 1 113 ? 28.945 1.149 -13.636 1.00 83.12 113 LYS A CA 1
ATOM 864 C C . LYS A 1 113 ? 28.429 0.282 -12.499 1.00 83.12 113 LYS A C 1
ATOM 866 O O . LYS A 1 113 ? 27.327 -0.253 -12.591 1.00 83.12 113 LYS A O 1
ATOM 871 N N . GLU A 1 114 ? 29.215 0.163 -11.440 1.00 83.69 114 GLU A N 1
ATOM 872 C CA . GLU A 1 114 ? 28.805 -0.485 -10.198 1.00 83.69 114 GLU A CA 1
ATOM 873 C C . GLU A 1 114 ? 28.508 0.602 -9.163 1.00 83.69 114 GLU A C 1
ATOM 875 O O . GLU A 1 114 ? 29.321 1.501 -8.955 1.00 83.69 114 GLU A O 1
ATOM 880 N N . GLY A 1 115 ? 27.296 0.581 -8.605 1.00 87.06 115 GLY A N 1
ATOM 881 C CA . GLY A 1 115 ? 26.890 1.519 -7.561 1.00 87.06 115 GLY A CA 1
ATOM 882 C C . GLY A 1 115 ? 27.420 1.100 -6.194 1.00 87.06 115 GLY A C 1
ATOM 883 O O . GLY A 1 115 ? 27.824 -0.045 -5.999 1.00 87.06 115 GLY A O 1
ATOM 884 N N . GLU A 1 116 ? 27.379 2.022 -5.235 1.00 87.06 116 GLU A N 1
ATOM 885 C CA . GLU A 1 116 ? 27.746 1.713 -3.854 1.00 87.06 116 GLU A CA 1
ATOM 886 C C . GLU A 1 116 ? 26.799 0.660 -3.253 1.00 87.06 116 GLU A C 1
ATOM 888 O O . GLU A 1 116 ? 25.590 0.682 -3.518 1.00 87.06 116 GLU A O 1
ATOM 893 N N . PRO A 1 117 ? 27.318 -0.270 -2.433 1.00 89.06 117 PRO A N 1
ATOM 894 C CA . PRO A 1 117 ? 26.484 -1.255 -1.767 1.00 89.06 117 PRO A CA 1
ATOM 895 C C . PRO A 1 117 ? 25.531 -0.566 -0.783 1.00 89.06 117 PRO A C 1
ATOM 897 O O . PRO A 1 117 ? 25.952 0.131 0.136 1.00 89.06 117 PRO A O 1
ATOM 900 N N . THR A 1 118 ? 24.230 -0.804 -0.941 1.00 90.38 118 THR A N 1
ATOM 901 C CA . THR A 1 118 ? 23.194 -0.309 -0.024 1.00 90.38 118 THR A CA 1
ATOM 902 C C . THR A 1 118 ? 22.696 -1.428 0.883 1.00 90.38 118 THR A C 1
ATOM 904 O O . THR A 1 118 ? 22.432 -2.533 0.404 1.00 90.38 118 THR A O 1
ATOM 907 N N . ILE A 1 119 ? 22.481 -1.141 2.168 1.00 91.12 119 ILE A N 1
ATOM 908 C CA . ILE A 1 119 ? 21.837 -2.077 3.099 1.00 91.12 119 ILE A CA 1
ATOM 909 C C . ILE A 1 119 ? 20.364 -1.709 3.307 1.00 91.12 119 ILE A C 1
ATOM 911 O O . ILE A 1 119 ? 20.001 -0.540 3.392 1.00 91.12 119 ILE A O 1
ATOM 915 N N . THR A 1 120 ? 19.494 -2.711 3.404 1.00 90.06 120 THR A N 1
ATOM 916 C CA . THR A 1 120 ? 18.099 -2.544 3.835 1.00 90.06 120 THR A CA 1
ATOM 917 C C . THR A 1 120 ? 17.836 -3.529 4.964 1.00 90.06 120 THR A C 1
ATOM 919 O O . THR A 1 120 ? 17.939 -4.736 4.761 1.00 90.06 120 THR A O 1
ATOM 922 N N . ILE A 1 121 ? 17.495 -3.026 6.150 1.00 90.50 121 ILE A N 1
ATOM 923 C CA . ILE A 1 121 ? 17.162 -3.857 7.313 1.00 90.50 121 ILE A CA 1
ATOM 924 C C . ILE A 1 121 ? 15.678 -4.231 7.223 1.00 90.50 121 ILE A C 1
ATOM 926 O O . ILE A 1 121 ? 14.823 -3.363 7.050 1.00 90.50 121 ILE A O 1
ATOM 930 N N . ARG A 1 122 ? 15.362 -5.526 7.304 1.00 88.62 122 ARG A N 1
ATOM 931 C CA . ARG A 1 122 ? 13.991 -6.063 7.264 1.00 88.62 122 ARG A CA 1
ATOM 932 C C . ARG A 1 122 ? 13.805 -7.055 8.409 1.00 88.62 122 ARG A C 1
ATOM 934 O O . ARG A 1 122 ? 14.770 -7.705 8.806 1.00 88.62 122 ARG A O 1
ATOM 941 N N . ARG A 1 123 ? 12.574 -7.203 8.914 1.00 86.56 123 ARG A N 1
ATOM 942 C CA . ARG A 1 123 ? 12.256 -8.248 9.901 1.00 86.56 123 ARG A CA 1
ATOM 943 C C . ARG A 1 123 ? 12.481 -9.609 9.244 1.00 86.56 123 ARG A C 1
ATOM 945 O O . ARG A 1 123 ? 11.935 -9.870 8.172 1.00 86.56 123 ARG A O 1
ATOM 952 N N . ALA A 1 124 ? 13.296 -10.454 9.864 1.00 83.00 124 ALA A N 1
ATOM 953 C CA . ALA A 1 124 ? 13.488 -11.813 9.389 1.00 83.00 124 ALA A CA 1
ATOM 954 C C . ALA A 1 124 ? 12.206 -12.610 9.664 1.00 83.00 124 ALA A C 1
ATOM 956 O O . ALA A 1 124 ? 11.806 -12.772 10.815 1.00 83.00 124 ALA A O 1
ATOM 957 N N . THR A 1 125 ? 11.539 -13.093 8.618 1.00 72.94 125 THR A N 1
ATOM 958 C CA . THR A 1 125 ? 10.531 -14.145 8.776 1.00 72.94 125 THR A CA 1
ATOM 959 C C . THR A 1 125 ? 11.271 -15.424 9.140 1.00 72.94 125 THR A C 1
ATOM 961 O O . THR A 1 125 ? 12.217 -15.787 8.435 1.00 72.94 125 THR A O 1
ATOM 964 N N . ALA A 1 126 ? 10.873 -16.095 10.224 1.00 50.19 126 ALA A N 1
ATOM 965 C CA . ALA A 1 126 ? 11.387 -17.422 10.543 1.00 50.19 126 ALA A CA 1
ATOM 966 C C . ALA A 1 126 ? 11.289 -18.295 9.282 1.00 50.19 126 ALA A C 1
ATOM 968 O O . ALA A 1 126 ? 10.207 -18.443 8.711 1.00 50.19 126 ALA A O 1
ATOM 969 N N . LYS A 1 127 ? 12.426 -18.807 8.797 1.00 48.09 127 LYS A N 1
ATOM 970 C CA . LYS A 1 127 ? 12.426 -19.830 7.751 1.00 48.09 127 LYS A CA 1
ATOM 971 C C . LYS A 1 127 ? 11.602 -20.997 8.290 1.00 48.09 127 LYS A C 1
ATOM 973 O O . LYS A 1 127 ? 11.969 -21.561 9.319 1.00 48.09 127 LYS A O 1
ATOM 978 N N . GLY A 1 128 ? 10.509 -21.334 7.605 1.00 43.09 128 GLY A N 1
ATOM 979 C CA . GLY A 1 128 ? 9.916 -22.659 7.724 1.00 43.09 128 GLY A CA 1
ATOM 980 C C . GLY A 1 128 ? 11.026 -23.674 7.482 1.00 43.09 128 GLY A C 1
ATOM 981 O O . GLY A 1 128 ? 11.700 -23.611 6.452 1.00 43.09 128 GLY A O 1
ATOM 982 N N . GLY A 1 129 ? 11.291 -24.491 8.496 1.00 38.47 129 GLY A N 1
ATOM 983 C CA . GLY A 1 129 ? 12.166 -25.639 8.365 1.00 38.47 129 GLY A CA 1
ATOM 984 C C . GLY A 1 129 ? 11.470 -26.695 7.522 1.00 38.47 129 GLY A C 1
ATOM 985 O O . GLY A 1 129 ? 10.333 -27.056 7.820 1.00 38.47 129 GLY A O 1
ATOM 986 N N . ASP A 1 130 ? 12.171 -27.137 6.490 1.00 32.12 130 ASP A N 1
ATOM 987 C CA . ASP A 1 130 ? 12.171 -28.511 5.996 1.00 32.12 130 ASP A CA 1
ATOM 988 C C . ASP A 1 130 ? 13.645 -28.866 5.732 1.00 32.12 130 ASP A C 1
ATOM 990 O O . ASP A 1 130 ? 14.352 -27.992 5.161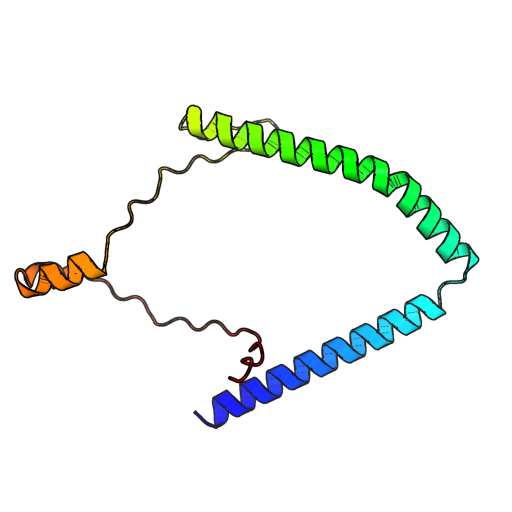 1.00 32.12 130 ASP A O 1
#

Foldseek 3Di:
DVVVVVVLVVVVVVVVVVVVVVVVVVVVVVVPDDPVNVVVVVVVCVVVVVVVVVVVVVVVVVVVVVQVVCVVVQAWADDPPDIDHHDDPDPDDPPVVVVVVCVVVVVVVVVDDDDDDDDDDDDDDPPDDD

pLDDT: mean 87.44, std 10.29, range [32.12, 95.56]

Sequence (130 aa):
MREVAQMLDQLAELHAQREALEGEKQALVRRAIPPEIQARLDDIEAEFGGKAAAATTNIEALEASIKTATLAHGETVRGAGFQAVWNKGRQAWDSKGLTAYADSHPEVLQFRKEGEPTITIRRATAKGGD

Secondary structure (DSSP, 8-state):
-HHHHHHHHHHHHHHHHHHHHHHHHHHHHHHHS-HHHHHHHHHHHHHHHHHHHHHHHHHHHHHHHHHHHHHHHTS-EE-SS-EE---PPP----HHHHHHHHTT-GGGGGG--PPPPPP---PPPPPPP-

Radius of gyration: 26.51 Å; chains: 1; bounding box: 59×48×56 Å